Protein AF-A0A6H1ZE40-F1 (afdb_monomer)

Secondary structure (DSSP, 8-state):
---PPPPP-PPPPPPPPPS--HHHHHHHHHHHHHHHHH-TT---TTHHHHHTTS-THHHHHHHT-B-TTSSBSSHHHHHHHHHHHHHHHHHHHHHHHTTSS-HHHHHHHHHHHH-------------TT----HHHHHHHHS---S-PPP---

Mean predicted aligned error: 14.24 Å

pLDDT: mean 81.3, std 18.72, range [38.34, 97.25]

Radius of gyration: 31.92 Å; Cα contacts (8 Å, |Δi|>4): 96; chains: 1; bounding box: 62×68×100 Å

Solvent-accessible surface area (backbone atoms only — not comparable to full-atom values): 9631 Å² total; per-residue (Å²): 138,83,84,80,77,80,81,79,82,78,75,83,70,88,78,68,88,66,92,73,44,73,68,57,48,44,55,50,19,55,50,51,44,51,54,49,70,71,40,86,84,49,47,60,62,56,50,56,32,53,77,73,72,42,68,47,65,53,59,60,49,47,36,68,31,55,45,97,86,68,47,59,66,35,55,64,24,29,51,30,48,52,52,46,53,52,50,24,53,51,44,40,53,50,30,28,74,72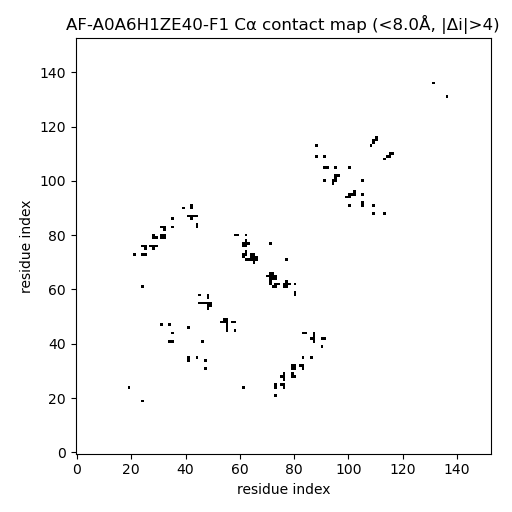,66,75,38,62,50,70,59,33,52,51,47,38,35,77,74,68,68,52,74,88,83,74,82,80,77,75,76,77,64,95,81,69,83,74,48,73,67,59,57,50,54,63,70,77,64,78,89,86,80,82,81,85,89,76,135

Organism: NCBI:txid1070528

Sequence (153 aa):
MTKRKDPAKKKPGPKGPSKWTAARIREEAEALAEWCDTSLDNVWFKSFALERGYPAEYLSRWANAADEDGNPANPEFHQAYKKAEARQEQRLVQGGVMGLFNPTMCIFVLKNKHNWKDVRGVQHGLDEATTRTLDDVLKQVDGSTKGLPDVGK

Foldseek 3Di:
DDDDDDDDDDDDDDDDDDPDDLVVLLVVLVVLLVVLVVDLVCLPSLVVQVVVPHHSVVLVCQLCDADPVRHRPNVSSVVSSVVSLVSNLVSLVVCLVVVVDDVVVSVVCCCPPVVDDDDDDPPPPPPVPPPPDPVNVVCVVVPDDDDDDDDDD

Structure (mmCIF, N/CA/C/O backbone):
data_AF-A0A6H1ZE40-F1
#
_entry.id   AF-A0A6H1ZE40-F1
#
loop_
_atom_site.group_PDB
_atom_site.id
_atom_site.type_symbol
_atom_site.label_atom_id
_atom_site.label_alt_id
_atom_site.label_comp_id
_atom_site.label_asym_id
_atom_site.label_entity_id
_atom_site.label_seq_id
_atom_site.pdbx_PDB_ins_code
_atom_site.Cartn_x
_atom_site.Cartn_y
_atom_site.Cartn_z
_atom_site.occupancy
_atom_site.B_iso_or_equiv
_atom_site.auth_seq_id
_atom_site.auth_comp_id
_atom_site.auth_asym_id
_atom_site.auth_atom_id
_atom_site.pdbx_PDB_model_num
ATOM 1 N N . MET A 1 1 ? 45.080 -33.062 13.610 1.00 49.03 1 MET A N 1
ATOM 2 C CA . MET A 1 1 ? 44.248 -31.851 13.414 1.00 49.03 1 MET A CA 1
ATOM 3 C C . MET A 1 1 ? 44.076 -31.600 11.921 1.00 49.03 1 MET A C 1
ATOM 5 O O . MET A 1 1 ? 44.965 -31.056 11.282 1.00 49.03 1 MET A O 1
ATOM 9 N N . THR A 1 2 ? 42.972 -32.066 11.343 1.00 51.91 2 THR A N 1
ATOM 10 C CA . THR A 1 2 ? 42.695 -31.983 9.900 1.00 51.91 2 THR A CA 1
ATOM 11 C C . THR A 1 2 ? 41.922 -30.694 9.616 1.00 51.91 2 THR A C 1
ATOM 13 O O . THR A 1 2 ? 40.796 -30.536 10.084 1.00 51.91 2 THR A O 1
ATOM 16 N N . LYS A 1 3 ? 42.530 -29.743 8.893 1.00 54.69 3 LYS A N 1
ATOM 17 C CA . LYS A 1 3 ? 41.882 -28.479 8.501 1.00 54.69 3 LYS A CA 1
ATOM 18 C C . LYS A 1 3 ? 40.723 -28.781 7.541 1.00 54.69 3 LYS A C 1
ATOM 20 O O . LYS A 1 3 ? 40.955 -29.283 6.443 1.00 54.69 3 LYS A O 1
ATOM 25 N N . ARG A 1 4 ? 39.481 -28.495 7.951 1.00 52.03 4 ARG A N 1
ATOM 26 C CA . ARG A 1 4 ? 38.310 -28.525 7.060 1.00 52.03 4 ARG A CA 1
ATOM 27 C C . ARG A 1 4 ? 38.460 -27.388 6.047 1.00 52.03 4 ARG A C 1
ATOM 29 O O . ARG A 1 4 ? 38.630 -26.239 6.434 1.00 52.03 4 ARG A O 1
ATOM 36 N N . LYS A 1 5 ? 38.463 -27.731 4.760 1.00 59.94 5 LYS A N 1
ATOM 37 C CA . LYS A 1 5 ? 38.471 -26.779 3.644 1.00 59.94 5 LYS A CA 1
ATOM 38 C C . LYS A 1 5 ? 37.076 -26.155 3.562 1.00 59.94 5 LYS A C 1
ATOM 40 O O . LYS A 1 5 ? 36.107 -26.893 3.386 1.00 59.94 5 LYS A O 1
ATOM 45 N N . ASP A 1 6 ? 36.976 -24.839 3.703 1.00 65.19 6 ASP A N 1
ATOM 46 C CA . ASP A 1 6 ? 35.708 -24.129 3.525 1.00 65.19 6 ASP A CA 1
ATOM 47 C C . ASP A 1 6 ? 35.182 -24.326 2.091 1.00 65.19 6 ASP A C 1
ATOM 49 O O . ASP A 1 6 ? 35.961 -24.249 1.132 1.00 65.19 6 ASP A O 1
ATOM 53 N N . PRO A 1 7 ? 33.879 -24.604 1.901 1.00 61.06 7 PRO A N 1
ATOM 54 C CA . PRO A 1 7 ? 33.320 -24.803 0.574 1.00 61.06 7 PRO A CA 1
ATOM 55 C C . PRO A 1 7 ? 33.331 -23.486 -0.213 1.00 61.06 7 PRO A C 1
ATOM 57 O O . PRO A 1 7 ? 32.802 -22.462 0.223 1.00 61.06 7 PRO A O 1
ATOM 60 N N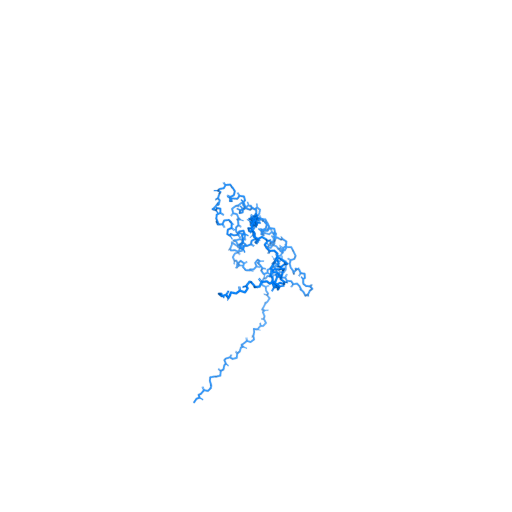 . ALA A 1 8 ? 33.933 -23.526 -1.403 1.00 66.12 8 ALA A N 1
ATOM 61 C CA . ALA A 1 8 ? 34.007 -22.401 -2.325 1.00 66.12 8 ALA A CA 1
ATOM 62 C C . ALA A 1 8 ? 32.604 -21.851 -2.648 1.00 66.12 8 ALA A C 1
ATOM 64 O O . ALA A 1 8 ? 31.734 -22.574 -3.140 1.00 66.12 8 ALA A O 1
ATOM 65 N N . LYS A 1 9 ? 32.392 -20.551 -2.401 1.00 62.25 9 LYS A N 1
ATOM 66 C CA . LYS A 1 9 ? 31.172 -19.830 -2.789 1.00 62.25 9 LYS A CA 1
ATOM 67 C C . LYS A 1 9 ? 31.023 -19.877 -4.316 1.00 62.25 9 LYS A C 1
ATOM 69 O O . LYS A 1 9 ? 31.776 -19.219 -5.033 1.00 62.25 9 LYS A O 1
ATOM 74 N N . LYS A 1 10 ? 30.055 -20.652 -4.822 1.00 58.47 10 LYS A N 1
ATOM 75 C CA . LYS A 1 10 ? 29.676 -20.646 -6.244 1.00 58.47 10 LYS A CA 1
ATOM 76 C C . LYS A 1 10 ? 29.209 -19.238 -6.625 1.00 58.47 10 LYS A C 1
ATOM 78 O O . LYS A 1 10 ? 28.263 -18.723 -6.033 1.00 58.47 10 LYS A O 1
ATOM 83 N N . LYS A 1 11 ? 29.864 -18.621 -7.612 1.00 53.16 11 LYS A N 1
ATOM 84 C CA . LYS A 1 11 ? 29.381 -17.373 -8.217 1.00 53.16 11 LYS A CA 1
ATOM 85 C C . LYS A 1 11 ? 28.033 -17.653 -8.902 1.00 53.16 11 LYS A C 1
ATOM 87 O O . LYS A 1 11 ? 27.925 -18.683 -9.572 1.00 53.16 11 LYS A O 1
ATOM 92 N N . PRO A 1 12 ? 27.012 -16.794 -8.738 1.00 54.84 12 PRO A N 1
ATOM 93 C CA . PRO A 1 12 ? 25.755 -16.969 -9.450 1.00 54.84 12 PRO A CA 1
ATOM 94 C C . PRO A 1 12 ? 26.025 -16.866 -10.956 1.00 54.84 12 PRO A C 1
ATOM 96 O O . PRO A 1 12 ? 26.660 -15.915 -11.409 1.00 54.84 12 PRO A O 1
ATOM 99 N N . GLY A 1 13 ? 25.590 -17.877 -11.710 1.00 51.38 13 GLY A N 1
ATOM 100 C CA . GLY A 1 13 ? 25.685 -17.885 -13.169 1.00 51.38 13 GLY A CA 1
ATOM 101 C C . GLY A 1 13 ? 24.848 -16.768 -13.811 1.00 51.38 13 GLY A C 1
ATOM 102 O O . GLY A 1 13 ? 24.058 -16.115 -13.120 1.00 51.38 13 GLY A O 1
ATOM 103 N N . PRO A 1 14 ? 25.006 -16.536 -15.126 1.00 48.16 14 PRO A N 1
ATOM 104 C CA . PRO A 1 14 ? 24.241 -15.523 -15.842 1.00 48.16 14 PRO A CA 1
ATOM 105 C C . PRO A 1 14 ? 22.743 -15.810 -15.685 1.00 48.16 14 PRO A C 1
ATOM 107 O O . PRO A 1 14 ? 22.264 -16.896 -16.011 1.00 48.16 14 PRO A O 1
ATOM 110 N N . LYS A 1 15 ? 22.006 -14.846 -15.124 1.00 60.66 15 LYS A N 1
ATOM 111 C CA . LYS A 1 15 ? 20.550 -14.941 -14.988 1.00 60.66 15 LYS A CA 1
ATOM 112 C C . LYS A 1 15 ? 19.965 -14.925 -16.399 1.00 60.66 15 LYS A C 1
ATOM 114 O O . LYS A 1 15 ? 20.179 -13.961 -17.129 1.00 60.66 15 LYS A O 1
ATOM 119 N N . GLY A 1 16 ? 19.254 -15.989 -16.774 1.00 49.84 16 GLY A N 1
ATOM 120 C CA . GLY A 1 16 ? 18.473 -16.014 -18.011 1.00 49.84 16 GLY A CA 1
ATOM 121 C C . GLY A 1 16 ? 17.489 -14.834 -18.079 1.00 49.84 16 GLY A C 1
ATOM 122 O O . GLY A 1 16 ? 17.234 -14.191 -17.053 1.00 49.84 16 GLY A O 1
ATOM 123 N N . PRO A 1 17 ? 16.943 -14.523 -19.267 1.00 59.84 17 PRO A N 1
ATOM 124 C CA . PRO A 1 17 ? 16.071 -13.370 -19.452 1.00 59.84 17 PRO A CA 1
ATOM 125 C C . PRO A 1 17 ? 14.900 -13.419 -18.463 1.00 59.84 17 PRO A C 1
ATOM 127 O O . PRO A 1 17 ? 14.179 -14.412 -18.359 1.00 59.84 17 PRO A O 1
ATOM 130 N N . SER A 1 18 ? 14.751 -12.347 -17.682 1.00 74.62 18 SER A N 1
ATOM 131 C CA . SER A 1 18 ? 13.668 -12.209 -16.710 1.00 74.62 18 SER A CA 1
ATOM 132 C C . SER A 1 18 ? 12.327 -12.257 -17.439 1.00 74.62 18 SER A C 1
ATOM 134 O O . SER A 1 18 ? 12.101 -11.480 -18.362 1.00 74.62 18 SER A O 1
ATOM 136 N N . LYS A 1 19 ? 11.399 -13.103 -16.975 1.00 82.12 19 LYS A N 1
ATOM 137 C CA . LYS A 1 19 ? 10.001 -13.116 -17.453 1.00 82.12 19 LYS A CA 1
ATOM 138 C C . LYS A 1 19 ? 9.279 -11.768 -17.282 1.00 82.12 19 LYS A C 1
ATOM 140 O O . LYS A 1 19 ? 8.206 -11.565 -17.843 1.00 82.12 19 LYS A O 1
ATOM 145 N N . TRP A 1 20 ? 9.849 -10.879 -16.471 1.00 88.69 20 TRP A N 1
ATOM 146 C CA . TRP A 1 20 ? 9.352 -9.541 -16.187 1.00 88.69 20 TRP A CA 1
ATOM 147 C C . TRP A 1 20 ? 10.114 -8.524 -17.025 1.00 88.69 20 TRP A C 1
ATOM 149 O O . TRP A 1 20 ? 11.221 -8.125 -16.659 1.00 88.69 20 TRP A O 1
ATOM 159 N N . THR A 1 21 ? 9.520 -8.158 -18.157 1.00 92.50 21 THR A N 1
ATOM 160 C CA . THR A 1 21 ? 9.951 -7.044 -19.006 1.00 92.50 21 THR A CA 1
ATOM 161 C C . THR A 1 21 ? 9.325 -5.740 -18.510 1.00 92.50 21 THR A C 1
ATOM 163 O O . THR A 1 21 ? 8.302 -5.768 -17.827 1.00 92.50 21 THR A O 1
ATOM 166 N N . ALA A 1 22 ? 9.902 -4.592 -18.877 1.00 91.56 22 ALA A N 1
ATOM 167 C CA . ALA A 1 22 ? 9.345 -3.283 -18.519 1.00 91.56 22 ALA A CA 1
ATOM 168 C C . ALA A 1 22 ? 7.900 -3.106 -19.028 1.00 91.56 22 ALA A C 1
ATOM 170 O O . ALA A 1 22 ? 7.044 -2.629 -18.292 1.00 91.56 22 ALA A O 1
ATOM 171 N N . ALA A 1 23 ? 7.607 -3.577 -20.248 1.00 92.81 23 ALA A N 1
ATOM 172 C CA . ALA A 1 23 ? 6.255 -3.557 -20.810 1.00 92.81 23 ALA A CA 1
ATOM 173 C C . ALA A 1 23 ? 5.256 -4.338 -19.940 1.00 92.81 23 ALA A C 1
ATOM 175 O O . ALA A 1 23 ? 4.212 -3.810 -19.578 1.00 92.81 23 ALA A O 1
ATOM 176 N N . ARG A 1 24 ? 5.622 -5.551 -19.510 1.00 94.56 24 ARG A N 1
ATOM 177 C CA . ARG A 1 24 ? 4.769 -6.360 -18.633 1.00 94.56 24 ARG A CA 1
ATOM 178 C C . ARG A 1 24 ? 4.590 -5.726 -17.255 1.00 94.56 24 ARG A C 1
ATOM 180 O O . ARG A 1 24 ? 3.512 -5.800 -16.685 1.00 94.56 24 ARG A O 1
ATOM 187 N N . ILE A 1 25 ? 5.635 -5.111 -16.703 1.00 95.19 25 ILE A N 1
ATOM 188 C CA . ILE A 1 25 ? 5.529 -4.400 -15.421 1.00 95.19 25 ILE A CA 1
ATOM 189 C C . ILE A 1 25 ? 4.581 -3.200 -15.555 1.00 95.19 25 ILE A C 1
ATOM 191 O O . ILE A 1 25 ? 3.796 -2.958 -14.646 1.00 95.19 25 ILE A O 1
ATOM 195 N N . ARG A 1 26 ? 4.598 -2.488 -16.688 1.00 95.25 26 ARG A N 1
ATOM 196 C CA . ARG A 1 26 ? 3.637 -1.412 -16.970 1.00 95.25 26 ARG A CA 1
ATOM 197 C C . ARG A 1 26 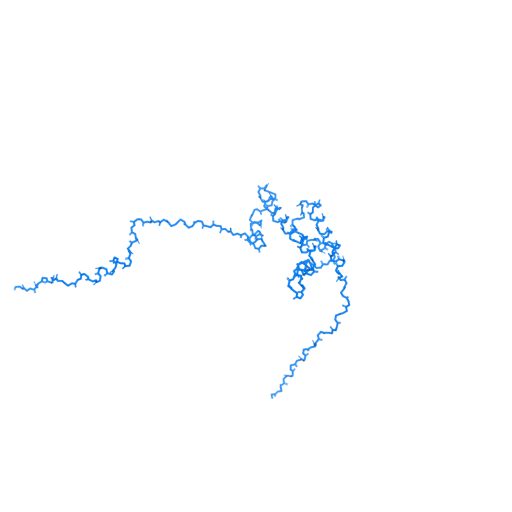? 2.199 -1.934 -17.040 1.00 95.25 26 ARG A C 1
ATOM 199 O O . ARG A 1 26 ? 1.334 -1.358 -16.395 1.00 95.25 26 ARG A O 1
ATOM 206 N N . GLU A 1 27 ? 1.956 -3.047 -17.730 1.00 96.12 27 GLU A N 1
ATOM 207 C CA . GLU A 1 27 ? 0.630 -3.691 -17.759 1.00 96.12 27 GLU A CA 1
ATOM 208 C C . GLU A 1 27 ? 0.146 -4.070 -16.346 1.00 96.12 27 GLU A C 1
ATOM 210 O O . GLU A 1 27 ? -1.003 -3.825 -15.985 1.00 96.12 27 GLU A O 1
ATOM 215 N N . GLU A 1 28 ? 1.030 -4.611 -15.498 1.00 96.50 28 GLU A N 1
ATOM 216 C CA . GLU A 1 28 ? 0.685 -4.905 -14.099 1.00 96.50 28 GLU A CA 1
ATOM 217 C C . GLU A 1 28 ? 0.442 -3.633 -13.264 1.00 96.50 28 GLU A C 1
ATOM 219 O O . GLU A 1 28 ? -0.266 -3.702 -12.262 1.00 96.50 28 GLU A O 1
ATOM 224 N N . ALA A 1 29 ? 1.005 -2.477 -13.638 1.00 96.81 29 ALA A N 1
ATOM 225 C CA . ALA A 1 29 ? 0.746 -1.208 -12.953 1.00 96.81 29 ALA A CA 1
ATOM 226 C C . ALA A 1 29 ? -0.708 -0.765 -13.150 1.00 96.81 29 ALA A C 1
ATOM 228 O O . ALA A 1 29 ? -1.384 -0.398 -12.187 1.00 96.81 29 ALA A O 1
ATOM 229 N N . GLU A 1 30 ? -1.185 -0.831 -14.393 1.00 96.38 30 GLU A N 1
ATOM 230 C CA . GLU A 1 30 ? -2.567 -0.515 -14.755 1.00 96.38 30 GLU A CA 1
ATOM 231 C C . GLU A 1 30 ? -3.532 -1.500 -14.092 1.00 96.38 30 GLU A C 1
ATOM 233 O O . GLU A 1 30 ? -4.463 -1.080 -13.403 1.00 96.38 30 GLU A O 1
ATOM 238 N N . ALA A 1 31 ? -3.237 -2.801 -14.186 1.00 96.69 31 ALA A N 1
ATOM 239 C CA . ALA A 1 31 ? -4.042 -3.844 -13.557 1.00 96.69 31 ALA A CA 1
ATOM 240 C C . ALA A 1 31 ? -4.105 -3.696 -12.027 1.00 96.69 31 ALA A C 1
ATOM 242 O O . ALA A 1 31 ? -5.173 -3.857 -11.439 1.00 96.69 31 ALA A O 1
ATOM 243 N N . LEU A 1 32 ? -2.993 -3.346 -11.366 1.00 97.00 32 LEU A N 1
ATOM 244 C CA . LEU A 1 32 ? -2.982 -3.080 -9.925 1.00 97.00 32 LEU A CA 1
ATOM 245 C C . LEU A 1 32 ? -3.871 -1.881 -9.574 1.00 97.00 32 LEU A C 1
ATOM 247 O O . LEU A 1 32 ? -4.603 -1.930 -8.584 1.00 97.00 32 LEU A O 1
ATOM 251 N N . ALA A 1 33 ? -3.797 -0.802 -10.357 1.00 94.50 33 ALA A N 1
ATOM 252 C CA . ALA A 1 33 ? -4.584 0.400 -10.116 1.00 94.50 33 ALA A CA 1
ATOM 253 C C . ALA A 1 33 ? -6.090 0.133 -10.269 1.00 94.50 33 ALA A C 1
ATOM 255 O O . ALA A 1 33 ? -6.864 0.535 -9.399 1.00 94.50 33 ALA A O 1
ATOM 256 N N . GLU A 1 34 ? -6.488 -0.580 -11.323 1.00 95.12 34 GLU A N 1
ATOM 257 C CA . GLU A 1 34 ? -7.878 -0.980 -11.563 1.00 95.12 34 GLU A CA 1
ATOM 258 C C . GLU A 1 34 ? -8.382 -1.946 -10.484 1.00 95.12 34 GLU A C 1
ATOM 260 O O . GLU A 1 34 ? -9.445 -1.735 -9.893 1.00 95.12 34 GLU A O 1
ATOM 265 N N . TRP A 1 35 ?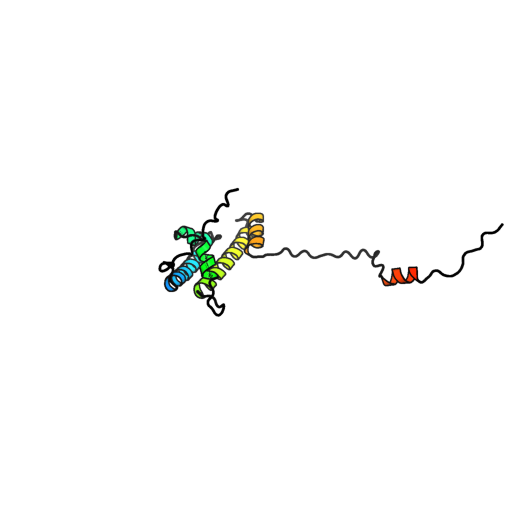 -7.588 -2.962 -10.141 1.00 95.44 35 TRP A N 1
ATOM 266 C CA . TRP A 1 35 ? -7.927 -3.922 -9.092 1.00 95.44 35 TRP A CA 1
ATOM 267 C C . TRP A 1 35 ? -8.121 -3.233 -7.736 1.00 95.44 35 TRP A C 1
ATOM 269 O O . TRP A 1 35 ? -9.048 -3.556 -6.987 1.00 95.44 35 TRP A O 1
ATOM 279 N N . CYS A 1 36 ? -7.293 -2.230 -7.422 1.00 93.38 36 CYS A N 1
ATOM 280 C CA . CYS A 1 36 ? -7.453 -1.446 -6.202 1.00 93.38 36 CYS A CA 1
ATOM 281 C C . CYS A 1 36 ? -8.780 -0.687 -6.180 1.00 93.38 36 CYS A C 1
ATOM 283 O O . CYS A 1 36 ? -9.361 -0.564 -5.106 1.00 93.38 36 CYS A O 1
ATOM 285 N N . ASP A 1 37 ? -9.268 -0.199 -7.319 1.00 90.94 37 ASP A N 1
ATOM 286 C CA . ASP A 1 37 ? -10.515 0.565 -7.415 1.00 90.94 37 ASP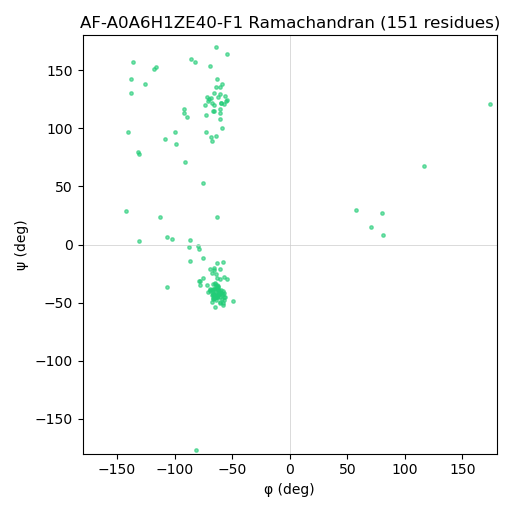 A CA 1
ATOM 287 C C . ASP A 1 37 ? -11.766 -0.337 -7.577 1.00 90.94 37 ASP A C 1
ATOM 289 O O . ASP A 1 37 ? -12.876 0.119 -7.317 1.00 90.94 37 ASP A O 1
ATOM 293 N N . THR A 1 38 ? -11.596 -1.625 -7.906 1.00 92.19 38 THR A N 1
ATOM 294 C CA . THR A 1 38 ? -12.695 -2.580 -8.172 1.00 92.19 38 THR A CA 1
ATOM 295 C C . THR A 1 38 ? -13.560 -2.895 -6.947 1.00 92.19 38 THR A C 1
ATOM 297 O O . THR A 1 38 ? -14.782 -2.965 -7.054 1.00 92.19 38 THR A O 1
ATOM 300 N N . SER A 1 39 ? -12.954 -3.106 -5.775 1.00 87.25 39 SER A N 1
ATOM 301 C CA . SER A 1 39 ? -13.688 -3.447 -4.548 1.00 87.25 39 SER A CA 1
ATOM 302 C C . SER A 1 39 ? -13.149 -2.691 -3.343 1.00 87.25 39 SER A C 1
ATOM 304 O O . SER A 1 39 ? -11.939 -2.519 -3.196 1.00 87.25 39 SER A O 1
ATOM 306 N N . LEU A 1 40 ? -14.044 -2.269 -2.446 1.00 80.44 40 LEU A N 1
ATOM 307 C CA . LEU A 1 40 ? -13.677 -1.680 -1.156 1.00 80.44 40 LEU A CA 1
ATOM 308 C C . LEU A 1 40 ? -13.056 -2.705 -0.195 1.00 80.44 40 LEU A C 1
ATOM 310 O O . LEU A 1 40 ? -12.285 -2.310 0.679 1.00 80.44 40 LEU A O 1
ATOM 314 N N . ASP A 1 41 ? -13.304 -3.997 -0.415 1.00 85.69 41 ASP A N 1
ATOM 315 C CA . ASP A 1 41 ? -12.750 -5.093 0.390 1.00 85.69 41 ASP A CA 1
ATOM 316 C C . ASP A 1 41 ? -11.270 -5.361 0.088 1.00 85.69 41 ASP A C 1
ATOM 318 O O . ASP A 1 41 ? -10.574 -6.025 0.860 1.00 85.69 41 ASP A O 1
ATOM 322 N N . ASN A 1 42 ? -10.744 -4.774 -0.991 1.00 90.19 42 ASN A N 1
ATOM 323 C CA . ASN A 1 42 ? -9.342 -4.859 -1.395 1.00 90.19 42 ASN A CA 1
ATOM 324 C C . ASN A 1 42 ? -8.444 -3.974 -0.506 1.00 90.19 42 ASN A C 1
ATOM 326 O O . ASN A 1 42 ? -7.696 -3.117 -0.980 1.00 90.19 42 ASN A O 1
ATOM 330 N N . VAL A 1 43 ? -8.531 -4.144 0.815 1.00 91.88 43 VAL A N 1
ATOM 331 C CA . VAL A 1 43 ? -7.734 -3.409 1.810 1.00 91.88 43 VAL A CA 1
ATOM 332 C C . VAL A 1 43 ? -6.266 -3.825 1.735 1.00 91.88 43 VAL A C 1
ATOM 334 O O . VAL A 1 43 ? -5.361 -3.001 1.870 1.00 91.88 43 VAL A O 1
ATOM 337 N N . TRP A 1 44 ? -6.006 -5.113 1.501 1.00 94.25 44 TRP A N 1
ATOM 338 C CA . TRP A 1 44 ? -4.654 -5.648 1.399 1.00 94.25 44 TRP A CA 1
ATOM 339 C C . TRP A 1 44 ? -4.238 -5.799 -0.063 1.00 94.25 44 TRP A C 1
ATOM 341 O O . TRP A 1 44 ? -4.363 -6.867 -0.654 1.00 94.25 44 TRP A O 1
ATOM 351 N N . PHE A 1 45 ? -3.699 -4.731 -0.657 1.00 94.31 45 PHE A N 1
ATOM 352 C CA . PHE A 1 45 ? -3.374 -4.719 -2.090 1.00 94.31 45 PHE A CA 1
ATOM 353 C C . PHE A 1 45 ? -2.300 -5.727 -2.515 1.00 94.31 45 PHE A C 1
ATOM 355 O O . PHE A 1 45 ? -2.171 -6.046 -3.690 1.00 94.31 45 PHE A O 1
ATOM 362 N N . LYS A 1 46 ? -1.540 -6.284 -1.568 1.00 94.50 46 LYS A N 1
ATOM 363 C CA . LYS A 1 46 ? -0.605 -7.379 -1.852 1.00 94.50 46 LYS A CA 1
ATOM 364 C C . LYS A 1 46 ? -1.311 -8.672 -2.273 1.00 94.50 46 LYS A C 1
ATOM 366 O O . LYS A 1 46 ? -0.665 -9.503 -2.910 1.00 94.50 46 LYS A O 1
ATOM 371 N N . SER A 1 47 ? -2.600 -8.829 -1.963 1.00 94.81 47 SER A N 1
ATOM 372 C CA . SER A 1 47 ? -3.416 -9.951 -2.437 1.00 94.81 47 SER A CA 1
ATOM 373 C C . SER A 1 47 ? -3.517 -9.992 -3.961 1.00 94.81 47 SER A C 1
ATOM 375 O O . SER A 1 47 ? -3.506 -11.085 -4.515 1.00 94.81 47 SER A O 1
ATOM 377 N N . PHE A 1 48 ? -3.444 -8.840 -4.639 1.00 96.31 48 PHE A N 1
ATOM 378 C CA . PHE A 1 48 ? -3.361 -8.762 -6.101 1.00 96.31 48 PHE A CA 1
ATOM 379 C C . PHE A 1 48 ? -2.283 -9.694 -6.676 1.00 96.31 48 PHE A C 1
ATOM 381 O O . PHE A 1 48 ? -2.547 -10.487 -7.572 1.00 96.31 48 PHE A O 1
ATOM 388 N N . ALA A 1 49 ? -1.065 -9.664 -6.125 1.00 95.56 49 ALA A N 1
ATOM 389 C CA . ALA A 1 49 ? 0.022 -10.520 -6.604 1.00 95.56 49 ALA A CA 1
ATOM 390 C C . ALA A 1 49 ? -0.282 -12.014 -6.415 1.00 95.56 49 ALA A C 1
ATOM 392 O O . ALA A 1 49 ? 0.027 -12.829 -7.286 1.00 95.56 49 ALA A O 1
ATOM 393 N N . LEU A 1 50 ? -0.913 -12.362 -5.289 1.00 94.06 50 LEU A N 1
ATOM 394 C CA . LEU A 1 50 ? -1.291 -13.738 -4.975 1.00 94.06 50 LEU A CA 1
ATOM 395 C C . LEU A 1 50 ? -2.361 -14.248 -5.947 1.00 94.06 50 LEU A C 1
ATOM 397 O O . LEU A 1 50 ? -2.224 -15.355 -6.461 1.00 94.06 50 LEU A O 1
ATOM 401 N N . GLU A 1 51 ? -3.360 -13.422 -6.266 1.00 94.38 51 GLU A N 1
ATOM 402 C CA . GLU A 1 51 ? -4.400 -13.722 -7.262 1.00 94.38 51 GLU A CA 1
ATOM 403 C C . GLU A 1 51 ? -3.820 -13.889 -8.671 1.00 94.38 51 GLU A C 1
ATOM 405 O O . GLU A 1 51 ? -4.254 -14.748 -9.437 1.00 94.38 51 GLU A O 1
ATOM 410 N N . ARG A 1 52 ? -2.776 -13.122 -9.002 1.00 93.75 52 ARG A N 1
ATOM 411 C CA . ARG A 1 52 ? -2.041 -13.228 -10.272 1.00 93.75 52 ARG A CA 1
ATOM 412 C C . ARG A 1 52 ? -1.036 -14.390 -10.301 1.00 93.75 52 ARG A C 1
ATOM 414 O O . ARG A 1 52 ? -0.404 -14.629 -11.332 1.00 93.75 52 ARG A O 1
ATOM 421 N N . GLY A 1 53 ? -0.866 -15.117 -9.195 1.00 94.50 53 GLY A N 1
ATOM 422 C CA . GLY A 1 53 ? -0.008 -16.301 -9.114 1.00 94.50 53 GLY A CA 1
ATOM 423 C C . GLY A 1 53 ? 1.487 -16.004 -8.959 1.00 94.50 53 GLY A C 1
ATOM 424 O O . GLY A 1 53 ? 2.322 -16.809 -9.383 1.00 94.50 53 GLY A O 1
ATOM 425 N N . TYR A 1 54 ? 1.864 -14.864 -8.371 1.00 94.50 54 TYR A N 1
ATOM 426 C CA . TYR A 1 54 ? 3.263 -14.560 -8.062 1.00 94.50 54 TYR A CA 1
ATOM 427 C C . TYR A 1 54 ? 3.469 -13.962 -6.656 1.00 94.50 54 TYR A C 1
ATOM 429 O O . TYR A 1 54 ? 2.555 -13.403 -6.058 1.00 94.50 54 TYR A O 1
ATOM 437 N N . PRO A 1 55 ? 4.685 -14.069 -6.082 1.00 94.81 55 PRO A N 1
ATOM 438 C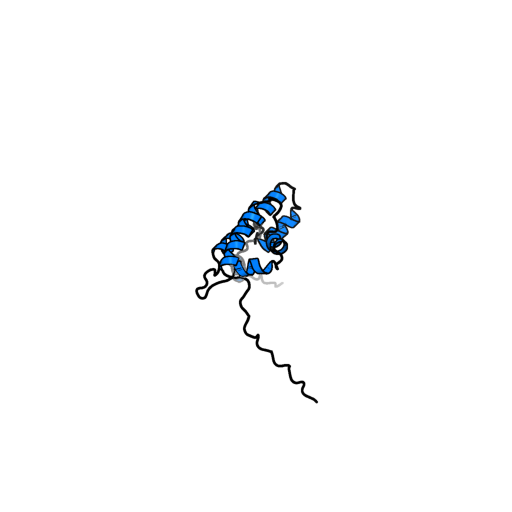 CA . PRO A 1 55 ? 4.970 -13.528 -4.752 1.00 94.81 55 PRO A CA 1
ATOM 439 C C . PRO A 1 55 ? 4.732 -12.015 -4.645 1.00 94.81 55 PRO A C 1
ATOM 441 O O . PRO A 1 55 ? 5.182 -11.247 -5.494 1.00 94.81 55 PRO A O 1
ATOM 444 N N . ALA A 1 56 ? 4.128 -11.561 -3.545 1.00 93.94 56 ALA A N 1
ATOM 445 C CA . ALA A 1 56 ? 3.866 -10.137 -3.302 1.00 93.94 56 ALA A CA 1
ATOM 446 C C . ALA A 1 56 ? 5.131 -9.256 -3.248 1.00 93.94 56 ALA A C 1
ATOM 448 O O . ALA A 1 56 ? 5.056 -8.048 -3.476 1.00 93.94 56 ALA A O 1
ATOM 449 N N . GLU A 1 57 ? 6.299 -9.849 -2.987 1.00 94.81 57 GLU A N 1
ATOM 450 C CA . GLU A 1 57 ? 7.602 -9.169 -3.005 1.00 94.81 57 GLU A CA 1
ATOM 451 C C . GLU A 1 57 ? 7.910 -8.503 -4.351 1.00 94.81 57 GLU A C 1
ATOM 453 O O . GLU A 1 57 ? 8.607 -7.485 -4.397 1.00 94.81 57 GLU A O 1
ATOM 458 N N . TYR A 1 58 ? 7.363 -9.042 -5.446 1.00 94.81 58 TYR A N 1
ATOM 459 C CA . TYR A 1 58 ? 7.531 -8.469 -6.776 1.00 94.81 58 TYR A CA 1
ATOM 460 C C . TYR A 1 58 ? 6.964 -7.051 -6.869 1.00 94.81 58 TYR A C 1
ATOM 462 O O . TYR A 1 58 ? 7.635 -6.192 -7.432 1.00 94.81 58 TYR A O 1
ATOM 470 N N . LEU A 1 59 ? 5.817 -6.772 -6.239 1.00 95.94 59 LEU A N 1
ATOM 471 C CA . LEU A 1 59 ? 5.213 -5.435 -6.253 1.00 95.94 59 LEU A CA 1
ATOM 472 C C . LEU A 1 59 ? 6.166 -4.409 -5.626 1.00 95.94 59 LEU A C 1
ATOM 474 O O . LEU A 1 59 ? 6.506 -3.402 -6.241 1.00 95.94 59 LEU A O 1
ATOM 478 N N . SER A 1 60 ? 6.679 -4.705 -4.427 1.00 94.56 60 SER A N 1
ATOM 479 C CA . SER A 1 60 ? 7.651 -3.829 -3.766 1.00 94.56 60 SER A CA 1
ATOM 480 C C . SER A 1 60 ? 8.957 -3.715 -4.546 1.00 94.56 60 SER A C 1
ATOM 482 O O . SER A 1 60 ? 9.566 -2.650 -4.567 1.00 94.56 60 SER A O 1
ATOM 484 N N . ARG A 1 61 ? 9.401 -4.792 -5.200 1.00 95.06 61 ARG A N 1
ATOM 485 C CA . ARG A 1 61 ? 10.630 -4.778 -5.991 1.00 95.06 61 ARG A CA 1
ATOM 486 C C . ARG A 1 61 ? 10.492 -3.893 -7.225 1.00 95.06 61 ARG A C 1
ATOM 488 O O . ARG A 1 61 ? 11.421 -3.156 -7.521 1.00 95.06 61 ARG A O 1
ATOM 495 N N . TRP A 1 62 ? 9.376 -3.969 -7.944 1.00 95.06 62 TRP A N 1
ATOM 496 C CA . TRP A 1 62 ? 9.148 -3.154 -9.139 1.00 95.06 62 TRP A CA 1
ATOM 497 C C . TRP A 1 62 ? 8.952 -1.684 -8.794 1.00 95.06 62 TRP A C 1
ATOM 499 O O . TRP A 1 62 ? 9.515 -0.831 -9.473 1.00 95.06 62 TRP A O 1
ATOM 509 N N . ALA A 1 63 ? 8.228 -1.398 -7.708 1.00 96.25 63 ALA A N 1
ATOM 510 C CA . ALA A 1 63 ? 7.986 -0.035 -7.250 1.00 96.25 63 ALA A CA 1
ATOM 511 C C . ALA A 1 63 ? 9.255 0.673 -6.753 1.00 96.25 63 ALA A C 1
ATOM 513 O O . ALA A 1 63 ? 9.377 1.881 -6.922 1.00 96.25 63 ALA A O 1
ATOM 514 N N . ASN A 1 64 ? 10.191 -0.059 -6.142 1.00 95.00 64 ASN A N 1
ATOM 515 C CA . ASN A 1 64 ? 11.434 0.501 -5.596 1.00 95.00 64 ASN A CA 1
ATOM 516 C C . ASN A 1 64 ? 12.658 0.258 -6.491 1.00 95.00 64 ASN A C 1
ATOM 518 O O . ASN A 1 64 ? 13.778 0.564 -6.087 1.00 95.00 64 ASN A O 1
ATOM 522 N N . ALA A 1 65 ? 12.478 -0.330 -7.676 1.00 93.62 65 ALA A N 1
ATOM 523 C 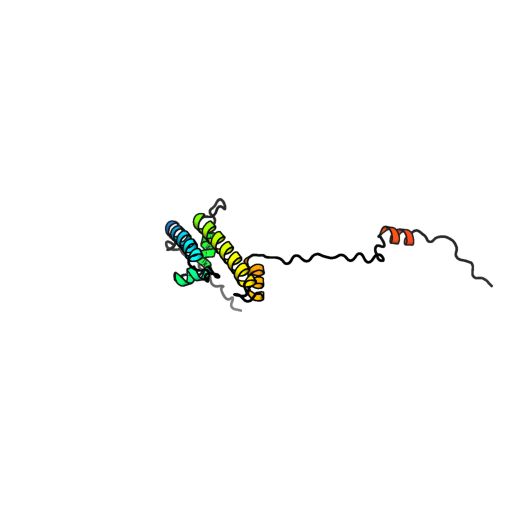CA . ALA A 1 65 ? 13.569 -0.467 -8.630 1.00 93.62 65 ALA A CA 1
ATOM 524 C C . ALA A 1 65 ? 13.991 0.928 -9.102 1.00 93.62 65 ALA A C 1
ATOM 526 O O . ALA A 1 65 ? 13.136 1.714 -9.509 1.00 93.62 65 ALA A O 1
ATOM 527 N N . ALA A 1 66 ? 15.292 1.204 -9.062 1.00 93.56 66 ALA A N 1
ATOM 528 C CA . ALA A 1 66 ? 15.879 2.449 -9.533 1.00 93.56 66 ALA A CA 1
ATOM 529 C C . ALA A 1 66 ? 16.844 2.188 -10.697 1.00 93.56 66 ALA A C 1
ATOM 531 O O . ALA A 1 66 ? 17.404 1.090 -10.798 1.00 93.56 66 ALA A O 1
ATOM 532 N N . ASP A 1 67 ? 16.989 3.172 -11.576 1.00 91.88 67 ASP A N 1
ATOM 533 C CA . ASP A 1 67 ? 18.021 3.209 -12.610 1.00 91.88 67 ASP A CA 1
ATOM 534 C C . ASP A 1 67 ? 19.370 3.698 -12.046 1.00 91.88 67 ASP A C 1
ATOM 536 O O . ASP A 1 67 ? 19.525 3.897 -10.837 1.00 91.88 67 ASP A O 1
ATOM 540 N N . GLU A 1 68 ? 20.374 3.833 -12.916 1.00 92.06 68 GLU A N 1
ATOM 541 C CA . GLU A 1 68 ? 21.724 4.273 -12.529 1.00 92.06 68 GLU A CA 1
ATOM 542 C C . GLU A 1 68 ? 21.745 5.712 -11.988 1.00 92.06 68 GLU A C 1
ATOM 544 O O . GLU A 1 68 ? 22.593 6.040 -11.159 1.00 92.06 68 GLU A O 1
ATOM 549 N N . ASP A 1 69 ? 20.773 6.532 -12.389 1.00 90.19 69 ASP A N 1
ATOM 550 C CA . ASP A 1 69 ? 20.613 7.926 -11.973 1.00 90.19 69 ASP A CA 1
ATOM 551 C C . ASP A 1 69 ? 19.794 8.069 -10.674 1.00 90.19 69 ASP A C 1
ATOM 553 O O . ASP A 1 69 ? 19.615 9.172 -10.153 1.00 90.19 69 ASP A O 1
ATOM 557 N N . GLY A 1 70 ? 19.298 6.956 -10.120 1.00 91.38 70 GLY A N 1
ATOM 558 C CA . GLY A 1 70 ? 18.483 6.929 -8.907 1.00 91.38 70 GLY A CA 1
ATOM 559 C C . GLY A 1 70 ? 17.003 7.260 -9.128 1.00 91.38 70 GLY A C 1
ATOM 560 O O . GLY A 1 70 ? 16.258 7.385 -8.152 1.00 91.38 70 GLY A O 1
ATOM 561 N N . ASN A 1 71 ? 16.549 7.373 -10.378 1.00 92.06 71 ASN A N 1
ATOM 562 C CA . ASN A 1 71 ? 15.137 7.539 -10.707 1.00 92.06 71 ASN A CA 1
ATOM 563 C C . ASN A 1 71 ? 14.415 6.184 -10.707 1.00 92.06 71 ASN A C 1
ATOM 565 O O . ASN A 1 71 ? 15.043 5.140 -10.887 1.00 92.06 71 ASN A O 1
ATOM 569 N N . PRO A 1 72 ? 13.082 6.150 -10.521 1.00 92.69 72 PRO A N 1
ATOM 570 C CA . PRO A 1 72 ? 12.328 4.904 -10.595 1.00 92.69 72 PRO A CA 1
ATOM 571 C C . PRO A 1 72 ? 12.467 4.237 -11.971 1.00 92.69 72 PRO A C 1
ATOM 573 O O . PRO A 1 72 ? 12.046 4.794 -12.980 1.00 92.69 72 PRO A O 1
ATOM 576 N N . ALA A 1 73 ? 12.962 2.998 -12.001 1.00 93.75 73 ALA A N 1
ATOM 577 C CA . ALA A 1 73 ? 13.117 2.213 -13.228 1.00 93.75 73 ALA A CA 1
ATOM 578 C C . ALA A 1 73 ? 11.769 1.843 -13.879 1.00 93.75 73 ALA A C 1
ATOM 580 O O . ALA A 1 73 ? 11.717 1.527 -15.063 1.00 93.75 73 ALA A O 1
ATOM 581 N N . ASN A 1 74 ? 10.680 1.855 -13.100 1.00 94.44 74 ASN A N 1
ATOM 582 C CA . ASN A 1 74 ? 9.307 1.647 -13.570 1.00 94.44 74 ASN A CA 1
ATOM 583 C C . ASN A 1 74 ? 8.410 2.750 -12.976 1.00 94.44 74 ASN A C 1
ATOM 585 O O . ASN A 1 74 ? 7.751 2.514 -11.955 1.00 94.44 74 ASN A O 1
ATOM 589 N N . PRO A 1 75 ? 8.415 3.970 -13.537 1.00 95.31 75 PRO A N 1
ATOM 590 C CA . PRO A 1 75 ? 7.749 5.119 -12.925 1.00 95.31 75 PRO A CA 1
ATOM 591 C C . PRO A 1 75 ? 6.230 4.941 -12.820 1.00 95.31 75 PRO A C 1
ATOM 593 O O . PRO A 1 75 ? 5.641 5.312 -11.805 1.00 95.31 75 PRO A O 1
ATOM 596 N N . GLU A 1 76 ? 5.593 4.309 -13.805 1.00 96.25 76 GLU A N 1
ATOM 597 C CA . GLU A 1 76 ? 4.153 4.036 -13.801 1.00 96.25 76 GLU A CA 1
ATOM 598 C C . GLU A 1 76 ? 3.787 3.052 -12.684 1.00 96.25 76 GLU A C 1
ATOM 600 O O . GLU A 1 76 ? 2.851 3.284 -11.918 1.00 96.25 76 GLU A O 1
ATOM 605 N N . PHE A 1 77 ? 4.583 1.990 -12.520 1.00 96.94 77 PHE A N 1
ATOM 606 C CA . PHE A 1 77 ? 4.373 1.024 -11.443 1.00 96.94 77 PHE A CA 1
ATOM 607 C C . PHE A 1 77 ? 4.640 1.641 -10.068 1.00 96.94 77 PHE A C 1
ATOM 609 O O . PHE A 1 77 ? 3.894 1.396 -9.122 1.00 96.94 77 PHE A O 1
ATOM 616 N N . HIS A 1 78 ? 5.669 2.480 -9.949 1.00 96.88 78 HIS A N 1
ATOM 617 C CA . HIS A 1 78 ? 5.946 3.227 -8.727 1.00 96.88 78 HIS A CA 1
ATOM 618 C C . HIS A 1 78 ? 4.750 4.100 -8.311 1.00 96.88 78 HIS A C 1
ATOM 620 O O . HIS A 1 78 ? 4.355 4.099 -7.142 1.00 96.88 78 HIS A O 1
ATOM 626 N N . GLN A 1 79 ? 4.138 4.809 -9.263 1.00 96.88 79 GLN A N 1
ATOM 627 C CA . GLN A 1 79 ? 2.943 5.617 -9.013 1.00 96.88 79 GLN A CA 1
ATOM 628 C C . GLN A 1 79 ? 1.729 4.758 -8.636 1.00 96.88 79 GLN A C 1
ATOM 630 O O . GLN A 1 79 ? 1.062 5.057 -7.643 1.00 96.88 79 GLN A O 1
ATOM 635 N N . ALA A 1 80 ? 1.466 3.672 -9.368 1.00 97.00 80 ALA A N 1
ATOM 636 C CA . ALA A 1 80 ? 0.369 2.752 -9.064 1.00 97.00 80 ALA A CA 1
ATOM 637 C C . ALA A 1 80 ? 0.512 2.133 -7.664 1.00 97.00 80 ALA A C 1
ATOM 639 O O . ALA A 1 80 ? -0.451 2.082 -6.900 1.00 97.00 80 ALA A O 1
ATOM 640 N N . TYR A 1 81 ? 1.730 1.741 -7.287 1.00 97.25 81 TYR A N 1
ATOM 641 C CA . TYR A 1 81 ? 2.032 1.201 -5.966 1.00 97.25 81 TYR A CA 1
ATOM 642 C C . TYR A 1 81 ? 1.792 2.232 -4.852 1.00 97.25 81 TYR A C 1
ATOM 644 O O . TYR A 1 81 ? 1.141 1.918 -3.857 1.00 97.25 81 TYR A O 1
ATOM 652 N N . LYS A 1 82 ? 2.228 3.487 -5.037 1.00 96.25 82 LYS A N 1
ATOM 653 C CA . LYS A 1 82 ? 1.927 4.584 -4.097 1.00 96.25 82 LYS A CA 1
ATOM 654 C C . LYS A 1 82 ? 0.425 4.836 -3.962 1.00 96.25 82 LYS A C 1
ATOM 656 O O . LYS A 1 82 ? -0.067 5.024 -2.851 1.00 96.25 82 LYS A O 1
ATOM 661 N N . LYS A 1 83 ? -0.318 4.808 -5.074 1.00 95.69 83 LYS A N 1
ATOM 662 C CA . LYS A 1 83 ? -1.784 4.927 -5.065 1.00 95.69 83 LYS A CA 1
ATOM 663 C C . LYS A 1 83 ? -2.421 3.775 -4.281 1.00 95.69 83 LYS A C 1
ATOM 665 O O . LYS A 1 83 ? -3.320 4.019 -3.481 1.00 95.69 83 LYS A O 1
ATOM 670 N N . ALA A 1 84 ? -1.944 2.545 -4.465 1.00 96.25 84 ALA A N 1
ATOM 671 C CA . ALA A 1 84 ? -2.425 1.377 -3.731 1.00 96.25 84 ALA A CA 1
ATOM 672 C C . ALA A 1 84 ? -2.173 1.495 -2.215 1.00 96.25 84 ALA A C 1
ATOM 674 O O . ALA A 1 84 ? -3.067 1.200 -1.421 1.00 96.25 84 ALA A O 1
ATOM 675 N N . GLU A 1 85 ? -1.002 1.996 -1.803 1.00 95.94 85 GLU A N 1
ATOM 676 C CA . GLU A 1 85 ? -0.710 2.279 -0.390 1.00 95.94 85 GLU A CA 1
ATOM 677 C C . GLU A 1 85 ? -1.642 3.361 0.177 1.00 95.94 85 GLU A C 1
ATOM 679 O O . GLU A 1 85 ? -2.232 3.160 1.237 1.00 95.94 85 GLU A O 1
ATOM 684 N N . ALA A 1 86 ? -1.867 4.456 -0.552 1.00 95.50 86 ALA A N 1
ATOM 685 C CA . ALA A 1 86 ? -2.801 5.500 -0.127 1.00 95.50 86 ALA A CA 1
ATOM 686 C C . ALA A 1 86 ? -4.250 4.982 -0.006 1.00 95.50 86 ALA A C 1
ATOM 688 O O . ALA A 1 86 ? -4.967 5.325 0.935 1.00 95.50 86 ALA A O 1
ATOM 689 N N . ARG A 1 87 ? -4.690 4.114 -0.927 1.00 95.44 87 ARG A N 1
ATOM 690 C CA . ARG A 1 87 ? -6.013 3.467 -0.871 1.00 95.44 87 ARG A CA 1
ATOM 691 C C . ARG A 1 87 ? -6.152 2.552 0.338 1.00 95.44 87 ARG A C 1
ATOM 693 O O . ARG A 1 87 ? -7.182 2.584 1.008 1.00 95.44 87 ARG A O 1
ATOM 700 N N . GLN A 1 88 ? -5.130 1.749 0.620 1.00 96.06 88 GLN A N 1
ATOM 701 C CA . GLN A 1 88 ? -5.087 0.904 1.809 1.00 96.06 88 GLN A CA 1
ATOM 702 C C . GLN A 1 88 ? -5.228 1.742 3.083 1.00 96.06 88 GLN A C 1
ATOM 704 O O . GLN A 1 88 ? -6.059 1.421 3.931 1.00 96.06 88 GLN A O 1
ATOM 709 N N . GLU A 1 89 ? -4.466 2.831 3.190 1.00 96.62 89 GLU A N 1
ATOM 710 C CA . GLU A 1 89 ? -4.527 3.747 4.329 1.00 96.62 89 GLU A CA 1
ATOM 711 C C . GLU A 1 89 ? -5.938 4.313 4.517 1.00 96.62 89 GLU A C 1
ATOM 713 O O . GLU A 1 89 ? -6.534 4.173 5.586 1.00 96.62 89 GLU A O 1
ATOM 718 N N . GLN A 1 90 ? -6.510 4.874 3.446 1.00 95.81 90 GLN A N 1
ATOM 719 C CA . GLN A 1 90 ? -7.856 5.441 3.452 1.00 95.81 90 GLN A CA 1
ATOM 720 C C . GLN A 1 90 ? -8.901 4.413 3.907 1.00 95.81 90 GLN A C 1
ATOM 722 O O . GLN A 1 90 ? -9.751 4.726 4.741 1.00 95.81 90 GLN A O 1
ATOM 727 N N . ARG A 1 91 ? -8.836 3.183 3.385 1.00 94.81 91 ARG A N 1
ATOM 728 C CA . ARG A 1 91 ? -9.778 2.109 3.729 1.00 94.81 91 ARG A CA 1
ATOM 729 C C . ARG A 1 91 ? -9.664 1.686 5.186 1.00 94.81 91 ARG A C 1
ATOM 731 O O . ARG A 1 91 ? -10.690 1.501 5.833 1.00 94.81 91 ARG A O 1
ATOM 738 N N . LEU A 1 92 ? -8.448 1.562 5.717 1.00 96.06 92 LEU A N 1
ATOM 739 C CA . LEU A 1 92 ? -8.231 1.225 7.127 1.00 96.06 92 LEU A CA 1
ATOM 740 C C . LEU A 1 92 ? -8.819 2.290 8.057 1.00 96.06 92 LEU A C 1
ATOM 742 O O . LEU A 1 92 ? -9.458 1.945 9.052 1.00 96.06 92 LEU A O 1
ATOM 746 N N . VAL A 1 93 ? -8.643 3.569 7.712 1.00 95.75 93 VAL A N 1
ATOM 747 C CA . VAL A 1 93 ? -9.219 4.690 8.465 1.00 95.75 93 VAL A CA 1
ATOM 748 C C . VAL A 1 93 ? -10.742 4.665 8.386 1.00 95.75 93 VAL A C 1
ATOM 750 O O . VAL A 1 93 ? -11.403 4.640 9.420 1.00 95.75 93 VAL A O 1
ATOM 753 N N . GLN A 1 94 ? -11.310 4.625 7.178 1.00 95.00 94 GLN A N 1
ATOM 754 C CA . GLN A 1 94 ? -12.761 4.635 6.984 1.00 95.00 94 GLN A CA 1
ATOM 755 C C . GLN A 1 94 ? -13.430 3.430 7.648 1.00 95.00 94 GLN A C 1
ATOM 757 O O . GLN A 1 94 ? -14.357 3.603 8.434 1.00 95.00 94 GLN A O 1
ATOM 762 N N . GLY A 1 95 ? -12.928 2.218 7.404 1.00 94.25 95 GLY A N 1
ATOM 763 C CA . GLY A 1 95 ? -13.478 1.006 8.003 1.00 94.25 95 GLY A CA 1
ATOM 764 C C . GLY A 1 95 ? -13.316 0.961 9.523 1.00 94.25 95 GLY A C 1
ATOM 765 O O . GLY A 1 95 ? -14.216 0.486 10.211 1.00 94.25 95 GLY A O 1
ATOM 766 N N . GLY A 1 96 ? -12.227 1.515 10.069 1.00 94.94 96 GLY A N 1
ATOM 767 C CA . GLY A 1 96 ? -12.055 1.671 11.516 1.00 94.94 96 GLY A CA 1
ATOM 768 C C . GLY A 1 96 ? -13.054 2.657 12.134 1.00 94.94 96 GLY A C 1
ATOM 769 O O . GLY A 1 96 ? -13.644 2.358 13.168 1.00 94.94 96 GLY A O 1
ATOM 770 N N . VAL A 1 97 ? -13.291 3.804 11.486 1.00 95.12 97 VAL A N 1
ATOM 771 C CA . VAL A 1 97 ? -14.249 4.832 11.943 1.00 95.12 97 VAL A CA 1
ATOM 772 C C . VAL A 1 97 ? -15.697 4.352 11.835 1.00 95.12 97 VAL A C 1
ATOM 774 O O . VAL A 1 97 ? -16.500 4.616 12.723 1.00 95.12 97 VAL A O 1
ATOM 777 N N . MET A 1 98 ? -16.033 3.622 10.770 1.00 95.62 98 MET A N 1
ATOM 778 C CA . MET A 1 98 ? -17.381 3.090 10.537 1.00 95.62 98 MET A CA 1
ATOM 779 C C . MET A 1 98 ? -17.681 1.820 11.351 1.00 95.62 98 MET A C 1
ATOM 781 O O . MET A 1 98 ? -18.774 1.274 11.240 1.00 95.62 98 MET A O 1
ATOM 785 N N . GLY A 1 99 ? -16.725 1.323 12.146 1.00 94.62 99 GLY A N 1
ATOM 786 C CA . GLY A 1 99 ? -16.882 0.094 12.929 1.00 94.62 99 GLY A CA 1
ATOM 787 C C . GLY A 1 99 ? -16.912 -1.191 12.093 1.00 94.62 99 GLY A C 1
ATOM 788 O O . GLY A 1 99 ? -17.306 -2.237 12.601 1.00 94.62 99 GLY A O 1
ATOM 789 N N . LEU A 1 100 ? -16.494 -1.128 10.825 1.00 94.31 100 LEU A N 1
ATOM 790 C CA . LEU A 1 100 ? -16.404 -2.284 9.925 1.00 94.31 100 LEU A CA 1
ATOM 791 C C . LEU A 1 100 ? -15.159 -3.128 10.212 1.00 94.31 100 LEU A C 1
ATOM 793 O O . LEU A 1 100 ? -15.168 -4.342 10.026 1.00 94.31 100 LEU A O 1
ATOM 797 N N . PHE A 1 101 ? -14.085 -2.484 10.671 1.00 95.12 101 PHE A N 1
ATOM 798 C CA . PHE A 1 101 ? -12.830 -3.133 11.029 1.00 95.12 101 PHE A CA 1
ATOM 799 C C . PHE A 1 101 ? -12.536 -2.961 12.511 1.00 95.12 101 PHE A C 1
ATOM 801 O O . PHE A 1 101 ? -12.915 -1.968 13.128 1.00 95.12 101 PHE A O 1
ATOM 808 N N . ASN A 1 102 ? -11.797 -3.916 13.078 1.00 95.56 102 ASN A N 1
ATOM 809 C CA . ASN A 1 102 ? -11.300 -3.798 14.440 1.00 95.56 102 ASN A CA 1
ATOM 810 C C . ASN A 1 102 ? -10.382 -2.554 14.551 1.00 95.56 102 ASN A C 1
ATOM 812 O O . ASN A 1 102 ? -9.317 -2.540 13.922 1.00 95.56 102 ASN A O 1
ATOM 816 N N . PRO A 1 103 ? -10.738 -1.535 15.361 1.00 94.75 103 PRO A N 1
ATOM 817 C CA . PRO A 1 103 ? -9.985 -0.281 15.404 1.00 94.75 103 PRO A CA 1
ATOM 818 C C . PRO A 1 103 ? -8.538 -0.463 15.870 1.00 94.75 103 PRO A C 1
ATOM 820 O O . PRO A 1 103 ? -7.630 0.179 15.344 1.00 94.75 103 PRO A O 1
ATOM 823 N N . THR A 1 104 ? -8.298 -1.376 16.815 1.00 96.25 104 THR A N 1
ATOM 824 C CA . THR A 1 104 ? -6.953 -1.688 17.318 1.00 96.25 104 THR A CA 1
ATOM 825 C C . THR A 1 104 ? -6.064 -2.248 16.210 1.00 96.25 104 THR A C 1
ATOM 827 O O . THR A 1 104 ? -4.917 -1.821 16.073 1.00 96.25 104 THR A O 1
ATOM 830 N N . MET A 1 105 ? -6.596 -3.147 15.379 1.00 95.94 105 MET A N 1
ATOM 831 C CA . MET A 1 105 ? -5.869 -3.690 14.230 1.00 95.94 105 MET A CA 1
ATOM 832 C C . MET A 1 105 ? -5.605 -2.622 13.167 1.00 95.94 105 MET A C 1
ATOM 834 O O . MET A 1 105 ? -4.483 -2.543 12.667 1.00 95.94 105 MET A O 1
ATOM 838 N N . CYS A 1 106 ? -6.580 -1.758 12.866 1.00 96.44 106 CYS A N 1
ATOM 839 C CA . CYS A 1 106 ? -6.365 -0.636 11.950 1.00 96.44 106 CYS A CA 1
ATOM 840 C C . CYS A 1 106 ? -5.232 0.274 12.434 1.00 96.44 106 CYS A C 1
ATOM 842 O O . CYS A 1 106 ? -4.300 0.538 11.679 1.00 96.44 106 CYS A O 1
ATOM 844 N N . ILE A 1 107 ? -5.260 0.696 13.703 1.00 95.62 107 ILE A N 1
ATOM 845 C CA . ILE A 1 107 ? -4.215 1.540 14.302 1.00 95.62 107 ILE A CA 1
ATOM 846 C C . ILE A 1 107 ? -2.849 0.851 14.230 1.00 95.62 107 ILE A C 1
ATOM 848 O O . ILE A 1 107 ? -1.853 1.491 13.891 1.00 95.62 107 ILE A O 1
ATOM 852 N N . PHE A 1 108 ? -2.786 -0.450 14.525 1.00 96.19 108 PHE A N 1
ATOM 853 C CA . PHE A 1 108 ? -1.541 -1.208 14.450 1.00 96.19 108 PHE A CA 1
ATOM 854 C C . PHE A 1 108 ? -0.955 -1.202 13.032 1.00 96.19 108 PHE A C 1
ATOM 856 O O . PHE A 1 108 ? 0.240 -0.948 12.864 1.00 96.19 108 PHE A O 1
ATOM 863 N N . VAL A 1 109 ? -1.781 -1.426 12.007 1.00 96.31 109 VAL A N 1
ATOM 864 C CA . VAL A 1 109 ? -1.330 -1.384 10.608 1.00 96.31 109 VAL A CA 1
ATOM 865 C C . VAL A 1 109 ? -0.926 0.035 10.206 1.00 96.31 109 VAL A C 1
ATOM 867 O O . VAL A 1 109 ? 0.160 0.215 9.661 1.00 96.31 109 VAL A O 1
ATOM 870 N N . LEU A 1 110 ? -1.728 1.052 10.528 1.00 96.50 110 LEU A N 1
ATOM 871 C CA . LEU A 1 110 ? -1.428 2.455 10.215 1.00 96.50 110 LEU A CA 1
ATOM 872 C C . LEU A 1 110 ? -0.083 2.904 10.813 1.00 96.50 110 LEU A C 1
ATOM 874 O O . LEU A 1 110 ? 0.725 3.525 10.125 1.00 96.50 110 LEU A O 1
ATOM 878 N N . LYS A 1 111 ? 0.222 2.516 12.056 1.00 96.38 111 LYS A N 1
ATOM 879 C CA . LYS A 1 111 ? 1.509 2.834 12.699 1.00 96.38 111 LYS A CA 1
ATOM 880 C C . LYS A 1 111 ? 2.689 2.112 12.050 1.00 96.38 111 LYS A C 1
ATOM 882 O O . LYS A 1 111 ? 3.686 2.746 11.722 1.00 96.38 111 LYS A O 1
ATOM 887 N N . ASN A 1 112 ? 2.583 0.799 11.842 1.00 95.12 112 ASN A N 1
ATOM 888 C CA . ASN A 1 112 ? 3.712 -0.008 11.362 1.00 95.12 112 ASN A CA 1
ATOM 889 C C . ASN A 1 112 ? 3.962 0.119 9.853 1.00 95.12 112 ASN A C 1
ATOM 891 O O . ASN A 1 112 ? 5.098 -0.024 9.407 1.00 95.12 112 ASN A O 1
ATOM 895 N N . LYS A 1 113 ? 2.911 0.344 9.056 1.00 93.25 113 LYS A N 1
ATOM 896 C CA . LYS A 1 113 ? 2.982 0.338 7.589 1.00 93.25 113 LYS A CA 1
ATOM 897 C C . LYS A 1 113 ? 2.904 1.735 6.975 1.00 93.25 113 LYS A C 1
ATOM 899 O O . LYS A 1 113 ? 3.606 1.978 5.998 1.00 93.25 113 LYS A O 1
ATOM 904 N N . HIS A 1 114 ? 2.102 2.629 7.556 1.00 95.06 114 HIS A N 1
ATOM 905 C CA . HIS A 1 114 ? 1.887 4.000 7.069 1.00 95.06 114 HIS A CA 1
ATOM 906 C C . HIS A 1 114 ? 2.584 5.062 7.932 1.00 95.06 114 HIS A C 1
ATOM 908 O O . HIS A 1 114 ? 2.424 6.255 7.698 1.00 95.06 114 HIS A O 1
ATOM 914 N N . ASN A 1 115 ? 3.396 4.640 8.911 1.00 93.75 115 ASN A N 1
ATOM 915 C CA . ASN A 1 115 ? 4.219 5.515 9.748 1.00 93.75 115 ASN A CA 1
ATOM 916 C C . ASN A 1 115 ? 3.414 6.581 10.521 1.00 93.75 115 ASN A C 1
ATOM 918 O O . ASN A 1 115 ? 3.922 7.668 10.808 1.00 93.75 115 ASN A O 1
ATOM 922 N N . TRP A 1 116 ? 2.157 6.278 10.867 1.00 95.12 116 TRP A N 1
ATOM 923 C CA . TRP A 1 116 ? 1.371 7.125 11.763 1.00 95.12 116 TRP A CA 1
ATOM 924 C C . TRP A 1 116 ? 2.019 7.174 13.146 1.00 95.12 116 TRP A C 1
ATOM 926 O O . TRP A 1 116 ? 2.532 6.173 13.650 1.00 95.12 116 TRP A O 1
ATOM 936 N N . LYS A 1 117 ? 1.974 8.345 13.782 1.00 93.00 117 LYS A N 1
ATOM 937 C CA . LYS A 1 117 ? 2.566 8.575 15.102 1.00 93.00 117 LYS A CA 1
ATOM 938 C C . LYS A 1 117 ? 1.519 9.136 16.046 1.00 93.00 117 LYS A C 1
ATOM 940 O O . LYS A 1 117 ? 0.766 10.031 15.674 1.00 93.00 117 LYS A O 1
ATOM 945 N N . ASP A 1 118 ? 1.518 8.639 17.279 1.00 90.19 118 ASP A N 1
ATOM 946 C CA . ASP A 1 118 ? 0.771 9.300 18.343 1.00 90.19 118 ASP A CA 1
ATOM 947 C C . ASP A 1 118 ? 1.489 10.601 18.688 1.00 90.19 118 ASP A C 1
ATOM 949 O O . ASP A 1 118 ? 2.667 10.593 19.056 1.00 90.19 118 ASP A O 1
ATOM 953 N N . VAL A 1 119 ? 0.775 11.716 18.609 1.00 87.62 119 VAL A N 1
ATOM 954 C CA . VAL A 1 119 ? 1.257 12.979 19.158 1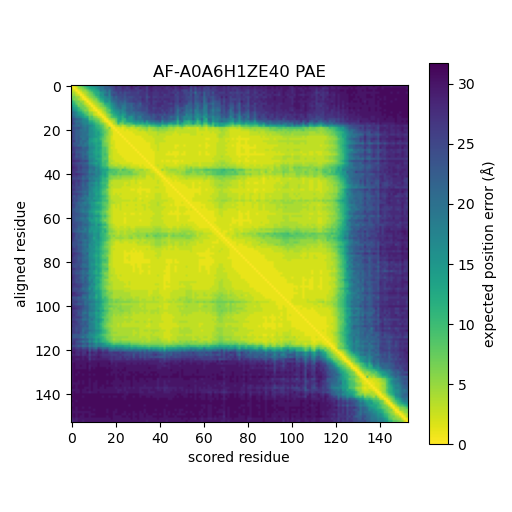.00 87.62 119 VAL A CA 1
ATOM 955 C C . VAL A 1 119 ? 0.790 13.039 20.606 1.00 87.62 119 VAL A C 1
ATOM 957 O O . VAL A 1 119 ? -0.400 13.173 20.877 1.00 87.62 119 VAL A O 1
ATOM 960 N N . ARG A 1 120 ? 1.723 12.912 21.553 1.00 83.31 120 ARG A N 1
ATOM 961 C CA . ARG A 1 120 ? 1.447 13.214 22.961 1.00 83.31 120 ARG A CA 1
ATOM 962 C C . ARG A 1 120 ? 1.818 14.671 23.201 1.00 83.31 120 ARG A C 1
ATOM 964 O O . ARG A 1 120 ? 2.985 15.029 23.070 1.00 83.31 120 ARG A O 1
ATOM 971 N N . GLY A 1 121 ? 0.839 15.502 23.544 1.00 66.75 121 GLY A N 1
ATOM 972 C CA . GLY A 1 121 ? 1.125 16.812 24.115 1.00 66.75 121 GLY A CA 1
ATOM 973 C C . GLY A 1 121 ? 1.768 16.604 25.481 1.00 66.75 121 GLY A C 1
ATOM 974 O O . GLY A 1 121 ? 1.136 16.047 26.376 1.00 66.75 121 GLY A O 1
ATOM 975 N N . VAL A 1 122 ? 3.030 16.995 25.642 1.00 63.84 122 VAL A N 1
ATOM 976 C CA . VAL A 1 122 ? 3.643 17.063 26.969 1.00 63.84 122 VAL A CA 1
ATOM 977 C C . VAL A 1 122 ? 3.028 18.275 27.658 1.00 63.84 122 VAL A C 1
ATOM 979 O O . VAL A 1 122 ? 3.445 19.407 27.428 1.00 63.84 122 VAL A O 1
ATOM 982 N N . GLN A 1 123 ? 2.005 18.053 28.480 1.00 56.62 123 GLN A N 1
ATOM 983 C CA . GLN A 1 123 ? 1.624 19.029 29.492 1.00 56.62 123 GLN A CA 1
ATOM 984 C C . GLN A 1 123 ? 2.748 19.044 30.526 1.00 56.62 123 GLN A C 1
ATOM 986 O O . GLN A 1 123 ? 2.771 18.242 31.456 1.00 56.62 123 GLN A O 1
ATOM 991 N N . HIS A 1 124 ? 3.717 19.938 30.333 1.00 56.06 124 HIS A N 1
ATOM 992 C CA . HIS A 1 124 ? 4.526 20.410 31.444 1.00 56.06 124 HIS A CA 1
ATOM 993 C C . HIS A 1 124 ? 3.570 21.1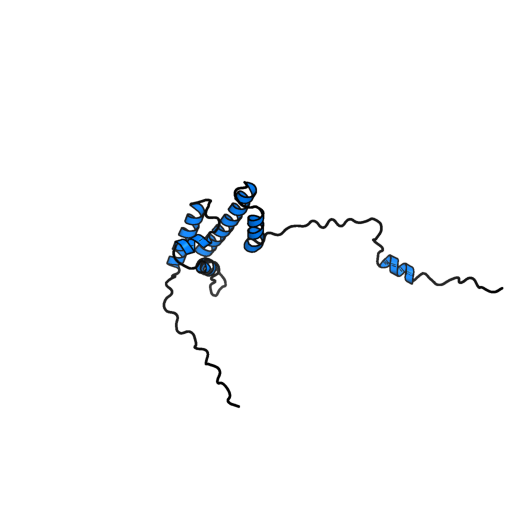48 32.380 1.00 56.06 124 HIS A C 1
ATOM 995 O O . HIS A 1 124 ? 3.270 22.322 32.176 1.00 56.06 124 HIS A O 1
ATOM 1001 N N . GLY A 1 125 ? 3.046 20.431 33.374 1.00 50.47 125 GLY A N 1
ATOM 1002 C CA . GLY A 1 125 ? 2.597 21.069 34.598 1.00 50.47 125 GLY A CA 1
ATOM 1003 C C . GLY A 1 125 ? 3.812 21.786 35.165 1.00 50.47 125 GLY A C 1
ATOM 1004 O O . GLY A 1 125 ? 4.723 21.151 35.689 1.00 50.47 125 GLY A O 1
ATOM 1005 N N . LEU A 1 126 ? 3.890 23.097 34.952 1.00 51.66 126 LEU A N 1
ATOM 1006 C CA . LEU A 1 126 ? 4.712 23.944 35.795 1.00 51.66 126 LEU A CA 1
ATOM 1007 C C . LEU A 1 126 ? 4.025 23.932 37.156 1.00 51.66 126 LEU A C 1
ATOM 1009 O O . LEU A 1 126 ? 3.147 24.748 37.420 1.00 51.66 126 LEU A O 1
ATOM 1013 N N . ASP A 1 127 ? 4.390 22.966 37.994 1.00 46.38 127 ASP A N 1
ATOM 1014 C CA . ASP A 1 127 ? 4.205 23.117 39.426 1.00 46.38 127 ASP A CA 1
ATOM 1015 C C . ASP A 1 127 ? 5.032 24.349 39.816 1.00 46.38 127 ASP A C 1
ATOM 1017 O O . ASP A 1 127 ? 6.260 24.367 39.688 1.00 46.38 127 ASP A O 1
ATOM 1021 N N . GLU A 1 128 ? 4.344 25.409 40.236 1.00 53.06 128 GLU A N 1
ATOM 1022 C CA . GLU A 1 128 ? 4.841 26.754 40.574 1.00 53.06 128 GLU A CA 1
ATOM 1023 C C . GLU A 1 128 ? 5.818 26.777 41.777 1.00 53.06 128 GLU A C 1
ATOM 1025 O O . GLU A 1 128 ? 5.982 27.783 42.457 1.00 53.06 128 GLU A O 1
ATOM 1030 N N . ALA A 1 129 ? 6.484 25.660 42.081 1.00 54.56 129 ALA A N 1
ATOM 1031 C CA . ALA A 1 129 ? 7.314 25.482 43.267 1.00 54.56 129 ALA A CA 1
ATOM 1032 C C . ALA A 1 129 ? 8.712 24.896 42.996 1.00 54.56 129 ALA A C 1
ATOM 1034 O O . ALA A 1 129 ? 9.448 24.646 43.953 1.00 54.56 129 ALA A O 1
ATOM 1035 N N . THR A 1 130 ? 9.127 24.640 41.746 1.00 54.84 130 THR A N 1
ATOM 1036 C CA . THR A 1 130 ? 10.439 23.985 41.515 1.00 54.84 130 THR A CA 1
ATOM 1037 C C . THR A 1 130 ? 11.244 24.463 40.307 1.00 54.84 130 THR A C 1
ATOM 1039 O O . THR A 1 130 ? 12.098 23.736 39.810 1.00 54.84 130 THR A O 1
ATOM 1042 N N . THR A 1 131 ? 11.100 25.717 39.884 1.00 52.41 131 THR A N 1
ATOM 1043 C CA . THR A 1 131 ? 12.175 26.391 39.136 1.00 52.41 131 THR A CA 1
ATOM 1044 C C . THR A 1 131 ? 13.093 27.116 40.113 1.00 52.41 131 THR A C 1
ATOM 1046 O O . THR A 1 131 ? 13.098 28.340 40.178 1.00 52.41 131 THR A O 1
ATOM 1049 N N . ARG A 1 132 ? 13.882 26.361 40.891 1.00 58.91 132 ARG A N 1
ATOM 1050 C CA . ARG A 1 132 ? 15.159 26.914 41.360 1.00 58.91 132 ARG A CA 1
ATOM 1051 C C . ARG A 1 132 ? 16.072 26.929 40.150 1.00 58.91 132 ARG A C 1
ATOM 1053 O O . ARG A 1 132 ? 16.413 25.874 39.617 1.00 58.91 132 ARG A O 1
ATOM 1060 N N . THR A 1 133 ? 16.394 28.118 39.674 1.00 68.69 133 THR A N 1
ATOM 1061 C CA . THR A 1 133 ? 17.355 28.270 38.588 1.00 68.69 133 THR A CA 1
ATOM 1062 C C . THR A 1 133 ? 18.746 27.902 39.108 1.00 68.69 133 THR A C 1
ATOM 1064 O O . THR A 1 133 ? 19.018 27.983 40.307 1.00 68.69 133 THR A O 1
ATOM 1067 N N . LEU A 1 134 ? 19.643 27.461 38.223 1.00 58.97 134 LEU A N 1
ATOM 1068 C CA . LEU A 1 134 ? 21.048 27.207 38.578 1.00 58.97 134 LEU A CA 1
ATOM 1069 C C . LEU A 1 134 ? 21.702 28.448 39.220 1.00 58.97 134 LEU A C 1
ATOM 1071 O O . LEU A 1 134 ? 22.537 28.305 40.112 1.00 58.97 134 LEU A O 1
ATOM 1075 N N . ASP A 1 135 ? 21.240 29.645 38.846 1.00 60.62 135 ASP A N 1
ATOM 1076 C CA . ASP A 1 135 ? 21.638 30.922 39.444 1.00 60.62 135 ASP A CA 1
ATOM 1077 C C . ASP A 1 135 ? 21.218 31.062 40.919 1.00 60.62 135 ASP A C 1
ATOM 1079 O O . ASP A 1 135 ? 21.950 31.652 41.716 1.00 60.62 135 ASP A O 1
ATOM 1083 N N . ASP A 1 136 ? 20.080 30.485 41.323 1.00 64.00 136 ASP A N 1
ATOM 1084 C CA . ASP A 1 136 ? 19.619 30.498 42.720 1.00 64.00 136 ASP A CA 1
ATOM 1085 C C . ASP A 1 136 ? 20.467 29.578 43.608 1.00 64.00 136 ASP A C 1
ATOM 1087 O O . ASP A 1 136 ? 20.735 29.895 44.769 1.00 64.00 136 ASP A O 1
ATOM 1091 N N . VAL A 1 137 ? 20.926 28.449 43.057 1.00 63.03 137 VAL A N 1
ATOM 1092 C CA . VAL A 1 137 ? 21.825 27.513 43.753 1.00 63.03 137 VAL A CA 1
ATOM 1093 C C . VAL A 1 137 ? 23.226 28.116 43.897 1.00 63.03 137 VAL A C 1
ATOM 1095 O O . VAL A 1 137 ? 23.828 28.016 44.965 1.00 63.03 137 VAL A O 1
ATOM 1098 N N . LEU A 1 138 ? 23.726 28.800 42.864 1.00 61.31 138 LEU A N 1
ATOM 1099 C CA . LEU A 1 138 ? 25.034 29.464 42.894 1.00 61.31 138 LEU A CA 1
ATOM 1100 C C . LEU A 1 138 ? 25.073 30.635 43.892 1.00 61.31 138 LEU A C 1
ATOM 1102 O O . LEU A 1 138 ? 26.033 30.756 44.651 1.00 61.31 138 LEU A O 1
ATOM 1106 N N . LYS A 1 139 ? 23.995 31.423 44.007 1.00 62.09 139 LYS A N 1
ATOM 1107 C CA . LYS A 1 139 ? 23.885 32.481 45.032 1.00 62.09 139 LYS A CA 1
ATOM 1108 C C . LYS A 1 139 ? 23.897 31.958 46.471 1.00 62.09 139 LYS A C 1
ATOM 1110 O O . LYS A 1 139 ? 24.336 32.674 47.368 1.00 62.09 139 LYS A O 1
ATOM 1115 N N . GLN A 1 140 ? 23.421 30.734 46.711 1.00 60.47 140 GLN A N 1
ATOM 1116 C CA . GLN A 1 140 ? 23.476 30.105 48.037 1.00 60.47 140 GLN A CA 1
ATOM 1117 C C . GLN A 1 140 ? 24.881 29.615 48.405 1.00 60.47 140 GLN A C 1
ATOM 1119 O O . GLN A 1 140 ? 25.223 29.601 49.587 1.00 60.47 140 GLN A O 1
ATOM 1124 N N . VAL A 1 141 ? 25.696 29.248 47.414 1.00 57.84 141 VAL A N 1
ATOM 1125 C CA . VAL A 1 141 ? 27.082 28.804 47.626 1.00 57.84 141 VAL A CA 1
ATOM 1126 C C . VAL A 1 141 ? 28.021 29.992 47.872 1.00 57.84 141 VAL A C 1
ATOM 1128 O O . VAL A 1 141 ? 28.891 29.899 48.734 1.00 57.84 141 VAL A O 1
ATOM 1131 N N . ASP A 1 142 ? 27.785 31.139 47.228 1.00 55.81 142 ASP A N 1
ATOM 1132 C CA . ASP A 1 142 ? 28.645 32.330 47.355 1.00 55.81 142 ASP A CA 1
ATOM 1133 C C . ASP A 1 142 ? 28.291 33.262 48.540 1.00 55.81 142 ASP A C 1
ATOM 1135 O O . ASP A 1 142 ? 28.909 34.310 48.731 1.00 55.81 142 ASP A O 1
ATOM 1139 N N . GLY A 1 143 ? 27.313 32.891 49.374 1.00 56.97 143 GLY A N 1
ATOM 1140 C CA . GLY A 1 143 ? 26.710 33.766 50.389 1.00 56.97 143 GLY A CA 1
ATOM 1141 C C . GLY A 1 143 ? 26.953 33.412 51.861 1.00 56.97 143 GLY A C 1
ATOM 1142 O O . GLY A 1 143 ? 26.138 33.792 52.697 1.00 56.97 143 GLY A O 1
ATOM 1143 N N . SER A 1 144 ? 28.017 32.687 52.225 1.00 51.38 144 SER A N 1
ATOM 1144 C CA . SER A 1 144 ? 28.347 32.405 53.638 1.00 51.38 144 SER A CA 1
ATOM 1145 C C . SER A 1 144 ? 29.805 32.692 53.994 1.00 51.38 144 SER A C 1
ATOM 1147 O O . SER A 1 144 ? 30.605 31.788 54.197 1.00 51.38 144 SER A O 1
ATOM 1149 N N . THR A 1 145 ? 30.131 33.973 54.181 1.00 52.16 145 THR A N 1
ATOM 1150 C CA . THR A 1 145 ? 31.115 34.383 55.197 1.00 52.16 145 THR A CA 1
ATOM 1151 C C . THR A 1 145 ? 30.659 35.668 55.890 1.00 52.16 145 THR A C 1
ATOM 1153 O O . THR A 1 145 ? 30.878 36.765 55.389 1.00 52.16 145 THR A O 1
ATOM 1156 N N . LYS A 1 146 ? 30.025 35.536 57.063 1.00 44.81 146 LYS A N 1
ATOM 1157 C CA . LYS A 1 146 ? 30.307 36.344 58.270 1.00 44.81 146 LYS A CA 1
ATOM 1158 C C . LYS A 1 146 ? 29.304 36.050 59.385 1.00 44.81 146 LYS A C 1
ATOM 1160 O O . LYS A 1 146 ? 28.118 36.316 59.242 1.00 44.81 146 LYS A O 1
ATOM 1165 N N . GLY A 1 147 ? 29.838 35.597 60.520 1.00 42.44 147 GLY A N 1
ATOM 1166 C CA . GLY A 1 147 ? 29.167 35.629 61.819 1.00 42.44 147 GLY A CA 1
ATOM 1167 C C . GLY A 1 147 ? 28.883 34.256 62.422 1.00 42.44 147 GLY A C 1
ATOM 1168 O O . GLY A 1 147 ? 27.723 33.895 62.570 1.00 42.44 147 GLY A O 1
ATOM 1169 N N . LEU A 1 148 ? 29.921 33.508 62.815 1.00 49.41 148 LEU A N 1
ATOM 1170 C CA . LEU A 1 148 ? 29.752 32.558 63.920 1.00 49.41 148 LEU A CA 1
ATOM 1171 C C . LEU A 1 148 ? 29.596 33.381 65.211 1.00 49.41 148 LEU A C 1
ATOM 1173 O O . LEU A 1 148 ? 30.487 34.188 65.488 1.00 49.41 148 LEU A O 1
ATOM 1177 N N . PRO A 1 149 ? 28.531 33.211 66.012 1.00 47.69 149 PRO A N 1
ATOM 1178 C CA . PRO A 1 149 ? 28.573 33.628 67.403 1.00 47.69 149 PRO A CA 1
ATOM 1179 C C . PRO A 1 149 ? 29.487 32.678 68.187 1.00 47.69 149 PRO A C 1
ATOM 1181 O O . PRO A 1 149 ? 29.347 31.455 68.130 1.00 47.69 149 PRO A O 1
ATOM 1184 N N . ASP A 1 150 ? 30.444 33.289 68.877 1.00 48.25 150 ASP A N 1
ATOM 1185 C CA . ASP A 1 150 ? 31.373 32.685 69.826 1.00 48.25 150 ASP A CA 1
ATOM 1186 C C . ASP A 1 150 ? 30.601 31.946 70.935 1.00 48.25 150 ASP A C 1
ATOM 1188 O O . ASP A 1 150 ? 29.686 32.505 71.546 1.00 48.25 150 ASP A O 1
ATOM 1192 N N . VAL A 1 151 ? 30.933 30.675 71.169 1.00 48.84 151 VAL A N 1
ATOM 1193 C CA . VAL A 1 151 ? 30.348 29.855 72.239 1.00 48.84 151 VAL A CA 1
ATOM 1194 C C . VAL A 1 151 ? 31.417 29.673 73.310 1.00 48.84 151 VAL A C 1
ATOM 1196 O O . VAL A 1 151 ? 32.195 28.720 73.277 1.00 48.84 151 VAL A O 1
ATOM 1199 N N . GLY A 1 152 ? 31.432 30.590 74.275 1.00 48.44 152 GLY A N 1
ATOM 1200 C CA . GLY A 1 152 ? 32.264 30.536 75.473 1.00 48.44 152 GLY A CA 1
ATOM 1201 C C . GLY A 1 152 ? 31.466 30.968 76.702 1.00 48.44 152 GLY A C 1
ATOM 1202 O O . GLY A 1 152 ? 30.765 31.973 76.656 1.00 48.44 152 GLY A O 1
ATOM 1203 N N . LYS A 1 153 ? 31.535 30.143 77.751 1.00 38.34 153 LYS A N 1
ATOM 1204 C CA . LYS A 1 153 ? 30.911 30.313 79.073 1.00 38.34 153 LYS A CA 1
ATOM 1205 C C . LYS A 1 153 ? 31.408 31.543 79.825 1.00 38.34 153 LYS A C 1
ATOM 1207 O O . LYS A 1 153 ? 32.597 31.882 79.650 1.00 38.34 153 LYS A O 1
#